Protein AF-A0A9D1IQJ4-F1 (afdb_monomer)

InterPro domains:
  IPR002798 Stage II sporulation protein M-like [PF01944] (14-154)
  IPR014196 Stage II sporulation protein M [PIRSF038973] (4-162)

Sequence (164 aa):
LLKEQVGTYFSSIKKLSSDVFGINVFLSESLNNTLQLLIIFILGISMIGVFAVVIILFFKGFMLGTTLSVIILNYQLKGVVGALLYVFPVMIINILIYVFLSFFALHASIKFLKALLKKDNLNFKTFLGKYLLAFIISIILIIVTCMLDAYLTPLLLKLFTFII

Organism: NCBI:txid2840670

Foldseek 3Di:
DLLVVVVVLLVCLLVVDPCQADDVQLVVQLVVLLVLLVVLLVLLQELNSQVVLVVSLVVLVVVLVVVLVSQCVNCPPLSNVLNCLQCPPQSVLSSVLSVQLNVLSNVSSVVNVCCVVPVDPDPNVVSVVVSVVSSVVSSVSSSVSSVCRNHVNSVSSNVSVVVD

pLDDT: mean 81.04, std 11.5, range [53.38, 95.56]

Structure (mmCIF, N/CA/C/O backbone):
data_AF-A0A9D1IQJ4-F1
#
_entry.id   AF-A0A9D1IQJ4-F1
#
loop_
_atom_site.group_PDB
_atom_site.id
_atom_site.type_symbol
_atom_site.label_atom_id
_atom_site.label_alt_id
_atom_site.label_comp_id
_atom_site.label_asym_id
_atom_site.label_entity_id
_atom_site.label_seq_id
_atom_site.pdbx_PDB_ins_code
_atom_site.Cartn_x
_atom_site.Cartn_y
_atom_site.Cartn_z
_atom_site.occupancy
_atom_site.B_iso_or_equiv
_atom_site.auth_seq_id
_atom_site.auth_comp_id
_atom_site.auth_asym_id
_atom_site.auth_atom_id
_atom_site.pdbx_PDB_model_num
ATOM 1 N N . LEU A 1 1 ? 2.731 15.482 -21.534 1.00 66.31 1 LEU A N 1
ATOM 2 C CA . LEU A 1 1 ? 2.475 15.095 -20.120 1.00 66.31 1 LEU A CA 1
ATOM 3 C C . LEU A 1 1 ? 2.303 13.586 -19.910 1.00 66.31 1 LEU A C 1
ATOM 5 O O . LEU A 1 1 ? 3.335 12.937 -19.901 1.00 66.31 1 LEU A O 1
ATOM 9 N N . LEU A 1 2 ? 1.112 12.970 -19.789 1.00 59.91 2 LEU A N 1
ATOM 10 C CA . LEU A 1 2 ? 1.033 11.531 -19.410 1.00 59.91 2 LEU A CA 1
ATOM 11 C C . LEU A 1 2 ? 1.693 10.565 -20.419 1.00 59.91 2 LEU A C 1
ATOM 13 O O . LEU A 1 2 ? 2.415 9.659 -20.017 1.00 59.91 2 LEU A O 1
ATOM 17 N N . LYS A 1 3 ? 1.515 10.779 -21.731 1.00 62.94 3 LYS A N 1
ATOM 18 C CA . LYS A 1 3 ? 2.195 9.975 -22.773 1.00 62.94 3 LYS A CA 1
ATOM 19 C C . LYS A 1 3 ? 3.722 10.093 -22.721 1.00 62.94 3 LYS A C 1
ATOM 21 O O . LYS A 1 3 ? 4.446 9.131 -22.938 1.00 62.94 3 LYS A O 1
ATOM 26 N N . GLU A 1 4 ? 4.192 11.286 -22.400 1.00 67.56 4 GLU A N 1
ATOM 27 C CA . GLU A 1 4 ? 5.606 11.645 -22.350 1.00 67.56 4 GLU A CA 1
ATOM 28 C C . GLU A 1 4 ? 6.291 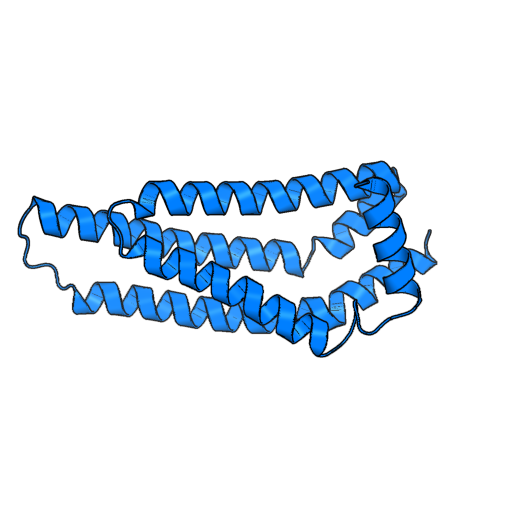11.027 -21.125 1.00 67.56 4 GLU A C 1
ATOM 30 O O . GLU A 1 4 ? 7.361 10.446 -21.253 1.00 67.56 4 GLU A O 1
ATOM 35 N N . GLN A 1 5 ? 5.617 11.030 -19.966 1.00 66.62 5 GLN A N 1
ATOM 36 C CA . GLN A 1 5 ? 6.072 10.317 -18.766 1.00 66.62 5 GLN A CA 1
ATOM 37 C C . GLN A 1 5 ? 6.213 8.812 -19.011 1.00 66.62 5 GLN A C 1
ATOM 39 O O . GLN A 1 5 ? 7.196 8.212 -18.582 1.00 66.62 5 GLN A O 1
ATOM 44 N N . VAL A 1 6 ? 5.272 8.210 -19.745 1.00 66.50 6 VAL A N 1
ATOM 45 C CA . VAL A 1 6 ? 5.367 6.796 -20.126 1.00 66.50 6 VAL A CA 1
ATOM 46 C C . VAL A 1 6 ? 6.546 6.553 -21.068 1.00 66.50 6 VAL A C 1
ATOM 48 O O . VAL A 1 6 ? 7.323 5.634 -20.824 1.00 66.50 6 VAL A O 1
ATOM 51 N N . GLY A 1 7 ? 6.754 7.393 -22.086 1.00 67.25 7 GLY A N 1
ATOM 52 C CA . GLY A 1 7 ? 7.928 7.294 -22.963 1.00 67.25 7 GLY A CA 1
ATOM 53 C C . GLY A 1 7 ? 9.256 7.355 -22.195 1.00 67.25 7 GLY A C 1
ATOM 54 O O . GLY A 1 7 ? 10.131 6.509 -22.396 1.00 67.25 7 GLY A O 1
ATOM 55 N N . THR A 1 8 ? 9.380 8.291 -21.250 1.00 67.50 8 THR A N 1
ATOM 56 C CA . THR A 1 8 ? 10.562 8.417 -20.384 1.00 67.50 8 THR A CA 1
ATOM 57 C C . THR A 1 8 ? 10.749 7.183 -19.500 1.00 67.50 8 THR A C 1
ATOM 59 O O . THR A 1 8 ? 11.858 6.654 -19.437 1.00 67.50 8 THR A O 1
ATOM 62 N N . TYR A 1 9 ? 9.679 6.655 -18.895 1.00 68.06 9 TYR A N 1
ATOM 63 C CA . TYR A 1 9 ? 9.725 5.443 -18.068 1.00 68.06 9 TYR A CA 1
ATOM 64 C C . TYR A 1 9 ? 10.258 4.225 -18.841 1.00 68.06 9 TYR A C 1
ATOM 66 O O . TYR A 1 9 ? 11.188 3.558 -18.387 1.00 68.06 9 TYR A O 1
ATOM 74 N N . PHE A 1 10 ? 9.760 3.981 -20.058 1.00 68.44 10 PHE A N 1
ATOM 75 C CA . PHE A 1 10 ? 10.257 2.887 -20.904 1.00 68.44 10 PHE A CA 1
ATOM 76 C C . PHE A 1 10 ? 11.713 3.095 -21.355 1.00 68.44 10 PHE A C 1
ATOM 78 O O . PHE A 1 10 ? 12.480 2.133 -21.442 1.00 68.44 10 PHE A O 1
ATOM 85 N N . SER A 1 11 ? 12.140 4.343 -21.580 1.00 62.75 11 SER A N 1
ATOM 86 C CA . SER A 1 11 ? 13.546 4.647 -21.879 1.00 62.75 11 SER A CA 1
ATOM 87 C C . SER A 1 11 ? 14.483 4.339 -20.697 1.00 62.75 11 SER A C 1
ATOM 89 O O . SER A 1 11 ? 15.581 3.810 -20.900 1.00 62.75 11 SER A O 1
ATOM 91 N N . SER A 1 12 ? 14.024 4.587 -19.466 1.00 63.03 12 SER A N 1
ATOM 92 C CA . SER A 1 12 ? 14.746 4.285 -18.225 1.00 63.03 12 SER A CA 1
ATOM 93 C C . SER A 1 12 ? 14.806 2.781 -17.939 1.00 63.03 12 SER A C 1
ATOM 95 O O . SER A 1 12 ? 15.861 2.276 -17.554 1.00 63.03 12 SER A O 1
ATOM 97 N N . ILE A 1 13 ? 13.736 2.034 -18.243 1.00 65.69 13 ILE A N 1
ATOM 98 C CA . ILE A 1 13 ? 13.727 0.560 -18.185 1.00 65.69 13 ILE A CA 1
ATOM 99 C C . ILE A 1 13 ? 14.785 -0.036 -19.114 1.00 65.69 13 ILE A C 1
ATOM 101 O O . ILE A 1 13 ? 15.529 -0.934 -18.719 1.00 65.69 13 ILE A O 1
ATOM 105 N N . LYS A 1 14 ? 14.899 0.477 -20.346 1.00 61.22 14 LYS A N 1
ATOM 106 C CA . LYS A 1 14 ? 15.857 -0.044 -21.333 1.00 61.22 14 LYS A CA 1
ATOM 107 C C . LYS A 1 14 ? 17.311 0.107 -20.870 1.00 61.22 14 LYS A C 1
ATOM 109 O O . LYS A 1 14 ? 18.134 -0.762 -21.156 1.00 61.22 14 LYS A O 1
ATOM 114 N N . LYS A 1 15 ? 17.613 1.183 -20.136 1.00 60.72 15 LYS A N 1
ATOM 115 C CA . LYS A 1 15 ? 18.939 1.458 -19.560 1.00 60.72 15 LYS A CA 1
ATOM 116 C C . LYS A 1 15 ? 19.174 0.799 -18.198 1.00 60.72 15 LYS A C 1
ATOM 118 O O . LYS A 1 15 ? 20.310 0.819 -17.740 1.00 60.72 15 LYS A O 1
ATOM 123 N N . LEU A 1 16 ? 18.141 0.211 -17.584 1.00 61.44 16 LEU A N 1
ATOM 124 C CA . LEU A 1 16 ? 18.180 -0.347 -16.229 1.00 61.44 16 LEU A CA 1
ATOM 125 C C . LEU A 1 16 ? 18.804 0.644 -15.226 1.00 61.44 16 LEU A C 1
ATOM 127 O O . LEU A 1 16 ? 19.717 0.299 -14.478 1.00 61.44 16 LEU A O 1
ATOM 131 N N . SER A 1 17 ? 18.364 1.905 -15.275 1.00 60.06 17 SER A N 1
ATOM 132 C CA . SER A 1 17 ? 18.857 2.938 -14.362 1.00 60.06 17 SER A CA 1
ATOM 133 C C . SER A 1 17 ? 18.428 2.654 -12.918 1.00 60.06 17 SER A C 1
ATOM 135 O O . SER A 1 17 ? 17.413 1.99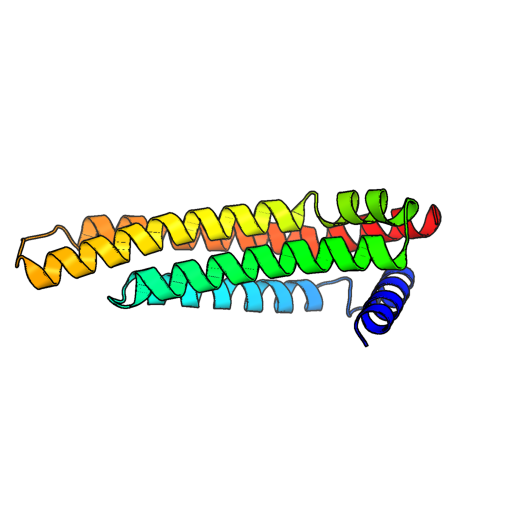7 -12.672 1.00 60.06 17 SER A O 1
ATOM 137 N N . SER A 1 18 ? 19.172 3.201 -11.952 1.00 59.34 18 SER A N 1
ATOM 138 C CA . SER A 1 18 ? 18.896 3.087 -10.509 1.00 59.34 18 SER A CA 1
ATOM 139 C C . SER A 1 18 ? 17.512 3.595 -10.080 1.00 59.34 18 SER A C 1
ATOM 141 O O . SER A 1 18 ? 17.080 3.311 -8.966 1.00 59.34 18 SER A O 1
ATOM 143 N N . ASP A 1 19 ? 16.830 4.337 -10.957 1.00 60.91 19 ASP A N 1
ATOM 144 C CA . ASP A 1 19 ? 15.489 4.890 -10.738 1.00 60.91 19 ASP A CA 1
ATOM 145 C C . ASP A 1 19 ? 14.366 3.886 -11.033 1.00 60.91 19 ASP A C 1
ATOM 147 O O . ASP A 1 19 ? 13.226 4.113 -10.638 1.00 60.91 19 ASP A O 1
ATOM 151 N N . VAL A 1 20 ? 14.661 2.795 -11.751 1.00 61.16 20 VAL A N 1
ATOM 152 C CA .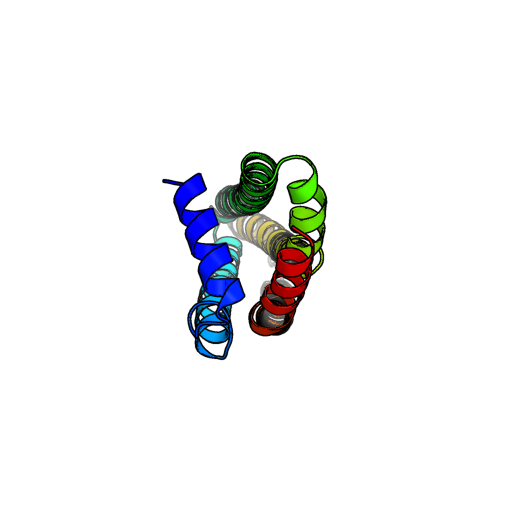 VAL A 1 20 ? 13.664 1.779 -12.150 1.00 61.16 20 VAL A CA 1
ATOM 153 C C . VAL A 1 20 ? 14.079 0.361 -11.747 1.00 61.16 20 VAL A C 1
ATOM 155 O O . VAL A 1 20 ? 13.292 -0.575 -11.847 1.00 61.16 20 VAL A O 1
ATOM 158 N N . PHE A 1 21 ? 15.309 0.187 -11.262 1.00 70.06 21 PHE A N 1
ATOM 159 C CA . PHE A 1 21 ? 15.831 -1.098 -10.821 1.00 70.06 21 PHE A CA 1
ATOM 160 C C . PHE A 1 21 ? 16.790 -0.925 -9.640 1.00 70.06 21 PHE A C 1
ATOM 162 O O . PHE A 1 21 ? 17.736 -0.139 -9.704 1.00 70.06 21 PHE A O 1
ATOM 169 N N . GLY A 1 22 ? 16.581 -1.710 -8.581 1.00 76.06 22 GLY A N 1
ATOM 170 C CA . GLY A 1 22 ? 17.503 -1.809 -7.449 1.00 76.06 22 GLY A CA 1
ATOM 171 C C . GLY A 1 22 ? 16.916 -1.386 -6.102 1.00 76.06 22 GLY A C 1
ATOM 172 O O . GLY A 1 22 ? 15.709 -1.219 -5.932 1.00 76.06 22 GLY A O 1
ATOM 173 N N . ILE A 1 23 ? 17.804 -1.233 -5.116 1.00 79.06 23 ILE A N 1
ATOM 174 C CA . ILE A 1 23 ? 17.424 -1.081 -3.703 1.00 79.06 23 ILE A CA 1
ATOM 175 C C . ILE A 1 23 ? 16.658 0.219 -3.419 1.00 79.06 23 ILE A C 1
ATOM 177 O O . ILE A 1 23 ? 15.789 0.236 -2.554 1.00 79.06 23 ILE A O 1
ATOM 181 N N . ASN A 1 24 ? 16.935 1.292 -4.167 1.00 79.56 24 ASN A N 1
ATOM 182 C CA . ASN A 1 24 ? 16.281 2.586 -3.968 1.00 79.56 24 ASN A CA 1
ATOM 183 C C . ASN A 1 24 ? 14.796 2.518 -4.331 1.00 79.56 24 ASN A C 1
ATOM 185 O O . ASN A 1 24 ? 13.961 2.976 -3.557 1.00 79.56 24 ASN A O 1
ATOM 189 N N . VAL A 1 25 ? 14.469 1.873 -5.456 1.00 80.31 25 VAL A N 1
ATOM 190 C CA . VAL A 1 25 ? 13.083 1.632 -5.885 1.00 80.31 25 VAL A CA 1
ATOM 191 C C . VAL A 1 25 ? 12.353 0.783 -4.851 1.00 80.31 25 VAL A C 1
ATOM 193 O O . VAL A 1 25 ? 11.288 1.174 -4.380 1.00 80.31 25 VAL A O 1
ATOM 196 N N . PHE A 1 26 ? 12.975 -0.314 -4.406 1.00 85.00 26 PHE A N 1
ATOM 197 C CA . PHE A 1 26 ? 12.420 -1.161 -3.351 1.00 85.00 26 PHE A CA 1
ATOM 198 C C . PHE A 1 26 ? 12.118 -0.377 -2.065 1.00 85.00 26 PHE A C 1
ATOM 200 O O . PHE A 1 26 ? 11.026 -0.501 -1.511 1.00 85.00 26 PHE A O 1
ATOM 207 N N . LEU A 1 27 ? 13.061 0.438 -1.582 1.00 83.75 27 LEU A N 1
ATOM 208 C CA . LEU A 1 27 ? 12.877 1.225 -0.361 1.00 83.75 27 LEU A CA 1
ATOM 209 C C . LEU A 1 27 ? 11.759 2.257 -0.523 1.00 83.75 27 LEU A C 1
ATOM 211 O O . LEU A 1 27 ? 10.905 2.365 0.355 1.00 83.75 27 LEU A O 1
ATOM 215 N N . SER A 1 28 ? 11.732 2.985 -1.639 1.00 86.00 28 SER A N 1
ATOM 216 C CA . SER A 1 28 ? 10.697 3.983 -1.912 1.00 86.00 28 SER A CA 1
ATOM 217 C C . SER A 1 28 ? 9.305 3.359 -2.020 1.00 86.00 28 SER A C 1
ATOM 219 O O . SER A 1 28 ? 8.361 3.855 -1.404 1.00 86.00 28 SER A O 1
ATOM 221 N N . GLU A 1 29 ? 9.165 2.252 -2.748 1.00 86.12 29 GLU A N 1
ATOM 222 C CA . GLU A 1 29 ? 7.887 1.554 -2.891 1.00 86.12 29 GLU A CA 1
ATOM 223 C C . GLU A 1 29 ? 7.432 0.898 -1.592 1.00 86.12 29 GLU A C 1
ATOM 225 O O . GLU A 1 29 ? 6.256 0.991 -1.237 1.00 86.12 29 GLU A O 1
ATOM 230 N N . SER A 1 30 ? 8.353 0.277 -0.854 1.00 88.62 30 SER A N 1
ATOM 231 C CA . SER A 1 30 ? 8.064 -0.317 0.450 1.00 88.62 30 SER A CA 1
ATOM 232 C C . SER A 1 30 ? 7.568 0.748 1.426 1.00 88.62 30 SER A C 1
ATOM 234 O O . SER A 1 30 ? 6.506 0.581 2.030 1.00 88.62 30 SER A O 1
ATOM 236 N N . LEU A 1 31 ? 8.255 1.892 1.520 1.00 90.25 31 LEU A N 1
ATOM 237 C CA . LEU A 1 31 ? 7.836 3.014 2.364 1.00 90.25 31 LEU A CA 1
ATOM 238 C C . LEU A 1 31 ? 6.463 3.553 1.954 1.00 90.25 31 LEU A C 1
ATOM 240 O O . LEU A 1 31 ? 5.594 3.732 2.804 1.00 90.25 31 LEU A O 1
ATOM 244 N N . ASN A 1 32 ? 6.228 3.775 0.662 1.00 90.56 32 ASN A N 1
ATOM 245 C CA . ASN A 1 32 ? 4.967 4.349 0.204 1.00 90.56 32 ASN A CA 1
ATOM 246 C C . ASN A 1 32 ? 3.781 3.391 0.429 1.00 90.56 32 ASN A C 1
ATOM 248 O O . ASN A 1 32 ? 2.736 3.789 0.950 1.00 90.56 32 ASN A O 1
ATOM 252 N N . ASN A 1 33 ? 3.945 2.105 0.098 1.00 92.06 33 ASN A N 1
ATOM 253 C CA . ASN A 1 33 ? 2.887 1.113 0.289 1.00 92.06 33 ASN A CA 1
ATOM 254 C C . ASN A 1 33 ? 2.609 0.859 1.779 1.00 92.06 33 ASN A C 1
ATOM 256 O O . ASN A 1 33 ? 1.441 0.768 2.166 1.00 92.06 33 ASN A O 1
ATOM 260 N N . THR A 1 34 ? 3.643 0.799 2.626 1.00 93.06 34 THR A N 1
ATOM 261 C CA . THR A 1 34 ? 3.476 0.635 4.082 1.00 93.06 34 THR A CA 1
ATOM 262 C C . THR A 1 34 ? 2.830 1.853 4.734 1.00 93.06 34 THR A C 1
ATOM 264 O 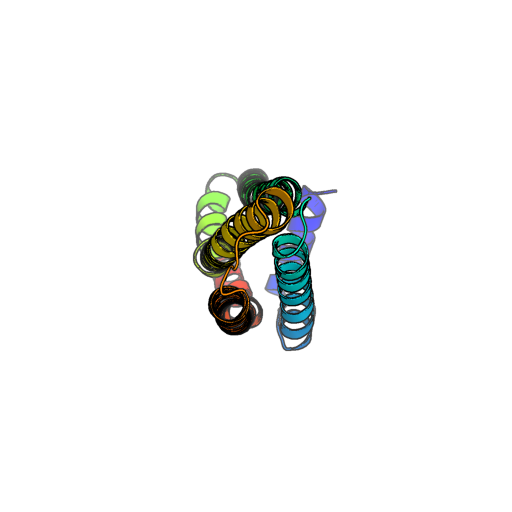O . THR A 1 34 ? 1.918 1.675 5.541 1.00 93.06 34 THR A O 1
ATOM 267 N N . LEU A 1 35 ? 3.201 3.079 4.345 1.00 94.38 35 LEU A N 1
ATOM 268 C CA . LEU A 1 35 ? 2.517 4.300 4.788 1.00 94.38 35 LEU A CA 1
ATOM 269 C C . LEU A 1 35 ? 1.035 4.273 4.415 1.00 94.38 35 LEU A C 1
ATOM 271 O O . LEU A 1 35 ? 0.176 4.606 5.231 1.00 94.38 35 LEU A O 1
ATOM 275 N N . GLN A 1 36 ? 0.708 3.818 3.209 1.00 92.44 36 GLN A N 1
ATOM 276 C CA . GLN A 1 36 ? -0.681 3.722 2.783 1.00 92.44 36 GLN A CA 1
ATOM 277 C C . GLN A 1 36 ? -1.468 2.653 3.555 1.00 92.44 36 GLN A C 1
ATOM 279 O O . GLN A 1 36 ? -2.617 2.901 3.929 1.00 92.44 36 GLN A O 1
ATOM 284 N N . LEU A 1 37 ? -0.865 1.494 3.850 1.00 94.06 37 LEU A N 1
ATOM 285 C CA . LEU A 1 37 ? -1.474 0.515 4.756 1.00 94.06 37 LEU A CA 1
ATOM 286 C C . LEU A 1 37 ? -1.675 1.106 6.153 1.00 94.06 37 LEU A C 1
ATOM 288 O O . LEU A 1 37 ? -2.715 0.869 6.760 1.00 94.06 37 LEU A O 1
ATOM 292 N N . LEU A 1 38 ? -0.706 1.868 6.668 1.00 94.56 38 LEU A N 1
ATOM 293 C CA . LEU A 1 38 ? -0.782 2.503 7.984 1.00 94.56 38 LEU A CA 1
ATOM 294 C C . LEU A 1 38 ? -1.939 3.510 8.048 1.00 94.56 38 LEU A C 1
ATOM 296 O O . LEU A 1 38 ? -2.682 3.533 9.026 1.00 94.56 38 LEU A O 1
ATOM 300 N N . ILE A 1 39 ? -2.149 4.288 6.984 1.00 94.06 39 ILE A N 1
ATOM 301 C CA . ILE A 1 39 ? -3.297 5.195 6.869 1.00 94.06 39 ILE A CA 1
ATOM 302 C C . ILE A 1 39 ? -4.609 4.404 6.935 1.00 94.06 39 ILE A C 1
ATOM 304 O O . ILE A 1 39 ? -5.477 4.737 7.738 1.00 94.06 39 ILE A O 1
ATOM 308 N N . ILE A 1 40 ? -4.750 3.327 6.153 1.00 93.69 40 ILE A N 1
ATOM 309 C CA . ILE A 1 40 ? -5.941 2.458 6.202 1.00 93.69 40 ILE A CA 1
ATOM 310 C C . ILE A 1 40 ? -6.113 1.860 7.603 1.00 93.69 40 ILE A C 1
ATOM 312 O O . ILE A 1 40 ? -7.228 1.821 8.125 1.00 93.69 40 ILE A O 1
ATOM 316 N N . PHE A 1 41 ? -5.010 1.448 8.232 1.00 94.12 41 PHE A N 1
ATOM 317 C CA . PHE A 1 41 ? -5.009 0.871 9.566 1.00 94.12 41 PHE A CA 1
ATOM 318 C C . PHE A 1 41 ? -5.603 1.835 10.599 1.00 94.12 41 PHE A C 1
ATOM 320 O O . PHE A 1 41 ? -6.569 1.494 11.287 1.00 94.12 41 PHE A O 1
ATOM 327 N N . ILE A 1 42 ? -5.068 3.058 10.648 1.00 92.00 42 ILE A N 1
ATOM 328 C CA . ILE A 1 42 ? -5.517 4.130 11.543 1.00 92.00 42 ILE A CA 1
ATOM 329 C C . ILE A 1 42 ? -6.974 4.499 11.248 1.00 92.00 42 ILE A C 1
ATOM 331 O O . ILE A 1 42 ? -7.777 4.641 12.171 1.00 92.00 42 ILE A O 1
ATOM 335 N N . LEU A 1 43 ? -7.347 4.598 9.970 1.00 91.81 43 LEU A N 1
ATOM 336 C CA . LEU A 1 43 ? -8.718 4.901 9.573 1.00 91.81 43 LEU A CA 1
ATOM 337 C C . LEU A 1 43 ? -9.703 3.827 10.038 1.00 91.81 43 LEU A C 1
ATOM 339 O O . LEU A 1 43 ? -10.779 4.182 10.501 1.00 91.81 43 LEU A O 1
ATOM 343 N N . GLY A 1 44 ? -9.344 2.542 10.015 1.00 87.19 44 GLY A N 1
ATOM 344 C CA . GLY A 1 44 ? -10.216 1.475 10.522 1.00 87.19 44 GLY A CA 1
ATOM 345 C C . GLY A 1 44 ? -10.523 1.556 12.024 1.00 87.19 44 GLY A C 1
ATOM 346 O O . GLY A 1 44 ? -11.518 0.991 12.471 1.00 87.19 44 GLY A O 1
ATOM 347 N N . ILE A 1 45 ? -9.719 2.282 12.807 1.00 86.94 45 ILE A N 1
ATOM 348 C CA . ILE A 1 45 ? -9.976 2.554 14.235 1.00 86.94 45 ILE A CA 1
ATOM 349 C C . ILE A 1 45 ? -10.922 3.763 14.404 1.00 86.94 45 ILE A C 1
ATOM 351 O O . ILE A 1 45 ? -11.548 3.935 15.448 1.00 86.94 45 ILE A O 1
ATOM 355 N N . SER A 1 46 ? -11.068 4.594 13.370 1.00 86.62 46 SER A N 1
ATOM 356 C CA . SER A 1 46 ? -11.885 5.809 13.385 1.00 86.62 46 SER A CA 1
ATOM 357 C C . SER A 1 46 ? -13.346 5.551 13.000 1.00 86.62 46 SER A C 1
ATOM 359 O O . SER A 1 46 ? -13.658 4.684 12.184 1.00 86.62 46 SER A O 1
ATOM 361 N N . MET A 1 47 ? -14.252 6.382 13.525 1.00 77.19 47 MET A N 1
ATOM 362 C CA . MET A 1 47 ? -15.674 6.414 13.155 1.00 77.19 47 MET A CA 1
ATOM 363 C C . MET A 1 47 ? -15.889 6.829 11.688 1.00 77.19 47 MET A C 1
ATOM 365 O O . MET A 1 47 ? -16.781 6.316 11.019 1.00 77.19 47 MET A O 1
ATOM 369 N N . ILE A 1 48 ? -15.040 7.725 11.172 1.00 84.50 48 ILE A N 1
ATOM 370 C CA . ILE A 1 48 ? -15.065 8.200 9.773 1.00 84.50 48 ILE A CA 1
ATOM 371 C C . ILE A 1 48 ? -14.404 7.169 8.831 1.00 84.50 48 ILE A C 1
ATOM 373 O O . ILE A 1 48 ? -14.486 7.270 7.605 1.00 84.50 48 ILE A O 1
ATOM 377 N N . GLY A 1 49 ? -13.784 6.134 9.409 1.00 86.38 49 GLY A N 1
ATOM 378 C CA . GLY A 1 49 ? -13.021 5.103 8.719 1.00 86.38 49 GLY A CA 1
ATOM 379 C C . GLY A 1 49 ? -13.751 4.444 7.563 1.00 86.38 49 GLY A C 1
ATOM 380 O O . GLY A 1 49 ? -13.155 4.261 6.507 1.00 86.38 49 GLY A O 1
ATOM 381 N N . VAL A 1 50 ? -15.044 4.142 7.730 1.00 88.25 50 VAL A N 1
ATOM 382 C CA . VAL A 1 50 ? -15.841 3.467 6.694 1.00 88.25 50 VAL A CA 1
ATOM 383 C C . VAL A 1 50 ? -15.788 4.213 5.360 1.00 88.25 50 VAL A C 1
ATOM 385 O O . VAL A 1 50 ? -15.392 3.638 4.349 1.00 88.25 50 VAL A O 1
ATOM 388 N N . PHE A 1 51 ? -16.139 5.500 5.351 1.00 90.81 51 PHE A N 1
ATOM 389 C CA . PHE A 1 51 ? -16.158 6.294 4.121 1.00 90.81 51 PHE A CA 1
ATOM 390 C C . PHE A 1 51 ? -14.749 6.506 3.560 1.00 90.81 51 PHE A C 1
ATOM 392 O O . PHE A 1 51 ? -14.528 6.349 2.360 1.00 90.81 51 PHE A O 1
ATOM 399 N N . ALA A 1 52 ? -13.781 6.811 4.428 1.00 93.06 52 ALA A N 1
ATOM 400 C CA . ALA A 1 52 ? -12.414 7.099 4.009 1.00 93.06 52 ALA A CA 1
ATOM 401 C C . ALA A 1 52 ? -11.721 5.879 3.370 1.00 93.06 52 ALA A C 1
ATOM 403 O O . ALA A 1 52 ? -11.086 6.009 2.325 1.00 93.06 52 ALA A O 1
ATOM 404 N N . VAL A 1 53 ? -11.880 4.682 3.947 1.00 93.44 53 VAL A N 1
ATOM 405 C CA . VAL A 1 53 ? -11.281 3.441 3.422 1.00 93.44 53 VAL A CA 1
ATOM 406 C C . VAL A 1 53 ? -11.859 3.077 2.051 1.00 93.44 53 VAL A C 1
ATOM 408 O O . VAL A 1 53 ? -11.109 2.686 1.157 1.00 93.44 53 VAL A O 1
ATOM 411 N N . VAL A 1 54 ? -13.168 3.263 1.845 1.00 92.94 54 VAL A N 1
ATOM 412 C CA . VAL A 1 54 ? -13.811 3.022 0.539 1.00 92.94 54 VAL A CA 1
ATOM 413 C C . VAL A 1 54 ? -13.260 3.964 -0.533 1.00 92.94 54 VAL A C 1
ATOM 415 O O . VAL A 1 54 ? -12.947 3.515 -1.635 1.00 92.94 54 VAL A O 1
ATOM 418 N N . ILE A 1 55 ? -13.078 5.248 -0.211 1.00 94.56 55 ILE A N 1
ATOM 419 C CA . ILE A 1 55 ? -12.489 6.224 -1.140 1.00 94.56 55 ILE A CA 1
ATOM 420 C C . ILE A 1 55 ? -11.050 5.830 -1.502 1.00 94.56 55 ILE A C 1
ATOM 422 O O . ILE A 1 55 ? -10.679 5.866 -2.675 1.00 94.56 55 ILE A O 1
ATOM 426 N N . ILE A 1 56 ? -10.243 5.396 -0.529 1.00 92.69 56 ILE A N 1
ATOM 427 C CA . ILE A 1 56 ? -8.866 4.941 -0.782 1.00 92.69 56 ILE A CA 1
ATOM 428 C C . ILE A 1 56 ? -8.846 3.728 -1.723 1.00 92.69 56 ILE A C 1
ATOM 430 O O . ILE A 1 56 ? -8.051 3.699 -2.666 1.00 92.69 56 ILE A O 1
ATOM 434 N N . LEU A 1 57 ? -9.728 2.748 -1.504 1.00 93.31 57 LEU A N 1
ATOM 435 C CA . LEU A 1 57 ? -9.858 1.588 -2.391 1.00 93.31 57 LEU A CA 1
ATOM 436 C C . LEU A 1 57 ? -10.269 1.988 -3.808 1.00 93.31 57 LEU A C 1
ATOM 438 O O . LEU A 1 57 ? -9.698 1.483 -4.776 1.00 93.31 57 LEU A O 1
ATOM 442 N N . PHE A 1 58 ? -11.220 2.915 -3.934 1.00 93.69 58 PHE A N 1
ATOM 443 C CA . PHE A 1 58 ? -11.638 3.442 -5.229 1.00 93.69 58 PHE A CA 1
ATOM 444 C C . PHE A 1 58 ? -10.459 4.068 -5.981 1.00 93.69 58 PHE A C 1
ATOM 446 O O . PHE A 1 58 ? -10.217 3.723 -7.137 1.00 93.69 58 PHE A O 1
ATOM 453 N N . PHE A 1 59 ? -9.667 4.913 -5.313 1.00 92.62 59 PHE A N 1
ATOM 454 C CA . PHE A 1 59 ? -8.476 5.504 -5.924 1.00 92.62 59 PHE A CA 1
ATOM 455 C C . PHE A 1 59 ? -7.423 4.458 -6.300 1.00 92.62 59 PHE A C 1
ATOM 457 O O . PHE A 1 59 ? -6.818 4.576 -7.363 1.00 92.62 59 PHE A O 1
ATOM 464 N N . LYS A 1 60 ? -7.223 3.404 -5.498 1.00 89.50 60 LYS A N 1
ATOM 465 C CA . LYS A 1 60 ? -6.319 2.300 -5.867 1.00 89.50 60 LYS A CA 1
ATOM 466 C C . LYS A 1 60 ? -6.772 1.582 -7.138 1.00 89.50 60 LYS A C 1
ATOM 468 O O . LYS A 1 60 ? -5.946 1.338 -8.014 1.00 89.50 60 LYS A O 1
ATOM 473 N N . GLY A 1 61 ? -8.068 1.302 -7.270 1.00 89.69 61 GLY A N 1
ATOM 474 C CA . GLY A 1 61 ? -8.635 0.725 -8.493 1.00 89.69 61 GLY A CA 1
ATOM 475 C C . GLY A 1 61 ? -8.507 1.660 -9.697 1.00 89.69 61 GLY A C 1
ATOM 476 O O . GLY A 1 61 ? -8.084 1.239 -10.773 1.00 89.69 61 GLY A O 1
ATOM 477 N N . PHE A 1 62 ? -8.793 2.948 -9.501 1.00 91.12 62 PHE A N 1
ATOM 478 C CA . PHE A 1 62 ? -8.655 3.975 -10.532 1.00 91.12 62 PHE A CA 1
ATOM 479 C C . PHE A 1 62 ? -7.211 4.105 -11.040 1.00 91.12 62 PHE A C 1
ATOM 481 O O . PHE A 1 62 ? -6.983 4.149 -12.249 1.00 91.12 62 PHE A O 1
ATOM 488 N N . MET A 1 63 ? -6.217 4.094 -10.147 1.00 88.69 63 MET A N 1
ATOM 489 C CA . MET A 1 63 ? -4.796 4.113 -10.524 1.00 88.69 63 MET A CA 1
ATOM 490 C C . MET A 1 63 ? -4.415 2.910 -11.397 1.00 88.69 63 MET A C 1
ATOM 492 O O . MET A 1 63 ? -3.680 3.052 -12.374 1.00 88.69 63 MET A O 1
ATOM 496 N N . LEU A 1 64 ? -4.956 1.729 -11.099 1.00 88.12 64 LEU A N 1
ATOM 497 C CA . LEU A 1 64 ? -4.705 0.530 -11.897 1.00 88.12 64 LEU A CA 1
ATOM 498 C C . LEU A 1 64 ? -5.326 0.655 -13.301 1.00 88.12 64 LEU A C 1
ATOM 500 O O . LEU A 1 64 ? -4.656 0.441 -14.312 1.00 88.12 64 LEU A O 1
ATOM 504 N N . GLY A 1 65 ? -6.590 1.084 -13.373 1.00 87.38 65 GLY A N 1
ATOM 505 C CA . GLY A 1 65 ? -7.306 1.278 -14.637 1.00 87.38 65 GLY A CA 1
ATOM 506 C C . GLY A 1 65 ? -6.704 2.372 -15.525 1.00 87.38 65 GLY A C 1
ATOM 507 O O . GLY A 1 65 ? -6.615 2.212 -16.745 1.00 87.38 65 GLY A O 1
ATOM 508 N N . THR A 1 66 ? -6.240 3.470 -14.927 1.00 84.75 66 THR A N 1
ATOM 509 C CA . THR A 1 66 ? -5.562 4.552 -15.657 1.00 84.75 66 THR A CA 1
ATOM 510 C C . THR A 1 66 ? -4.222 4.088 -16.215 1.00 84.75 66 THR A C 1
ATOM 512 O O . THR A 1 66 ? -3.955 4.316 -17.393 1.00 84.75 66 THR A O 1
ATOM 515 N N . THR A 1 67 ? -3.427 3.355 -15.432 1.00 84.31 67 THR A N 1
ATOM 516 C CA . THR A 1 67 ? -2.165 2.762 -15.902 1.00 84.31 67 THR A CA 1
ATOM 517 C C . THR A 1 67 ? -2.380 1.843 -17.106 1.00 84.31 67 THR A C 1
ATOM 519 O O . THR A 1 67 ? -1.738 2.020 -18.143 1.00 84.31 67 THR A O 1
ATOM 522 N N . LEU A 1 68 ? -3.349 0.925 -17.015 1.00 85.06 68 LEU A N 1
ATOM 523 C CA . LEU A 1 68 ? -3.742 0.044 -18.121 1.00 85.06 68 LEU A CA 1
ATOM 524 C C . LEU A 1 68 ? -4.121 0.834 -19.378 1.00 85.06 68 LEU A C 1
ATOM 526 O O . LEU A 1 68 ? -3.618 0.567 -20.471 1.00 85.06 68 LEU A O 1
ATOM 530 N N . SER A 1 69 ? -4.979 1.839 -19.208 1.00 84.81 69 SER A N 1
ATOM 531 C CA . SER A 1 69 ? -5.478 2.658 -20.311 1.00 84.81 69 SER A CA 1
ATOM 532 C C . SER A 1 69 ? -4.344 3.398 -21.013 1.00 84.81 69 SER A C 1
ATOM 534 O O . SER A 1 69 ? -4.273 3.388 -22.239 1.00 84.81 69 SER A O 1
ATOM 536 N N . VAL A 1 70 ? -3.421 4.003 -20.257 1.00 82.25 70 VAL A N 1
ATOM 537 C CA . VAL A 1 70 ? -2.301 4.768 -20.819 1.00 82.25 70 VAL A CA 1
ATOM 538 C C . VAL A 1 70 ? -1.322 3.863 -21.575 1.00 82.25 70 VAL A C 1
ATOM 540 O O . VAL A 1 70 ? -0.830 4.268 -22.630 1.00 82.25 70 VAL A O 1
ATOM 543 N N . ILE A 1 71 ? -1.052 2.642 -21.102 1.00 77.94 71 ILE A N 1
ATOM 544 C CA . ILE A 1 71 ? -0.167 1.698 -21.810 1.00 77.94 71 ILE A CA 1
ATOM 545 C C . ILE A 1 71 ? -0.766 1.314 -23.170 1.00 77.94 71 ILE A C 1
ATOM 547 O O . ILE A 1 71 ? -0.083 1.402 -24.194 1.00 77.94 71 ILE A O 1
ATOM 551 N N . ILE A 1 72 ? -2.055 0.964 -23.201 1.00 83.12 72 ILE A N 1
ATOM 552 C CA . ILE A 1 72 ? -2.760 0.589 -24.436 1.00 83.12 72 ILE A CA 1
ATOM 553 C C . ILE A 1 72 ? -2.806 1.771 -25.418 1.00 83.12 72 ILE A C 1
ATOM 555 O O . ILE A 1 72 ? -2.579 1.597 -26.614 1.00 83.12 72 ILE A O 1
ATOM 559 N N . LEU A 1 73 ? -3.026 2.995 -24.927 1.00 83.69 73 LEU A N 1
ATOM 560 C CA . LEU A 1 73 ? -3.100 4.199 -25.766 1.00 83.69 73 LEU A CA 1
ATOM 561 C C . LEU A 1 73 ? -1.758 4.595 -26.402 1.00 83.69 73 LEU A C 1
ATOM 563 O O . LEU A 1 73 ? -1.753 5.229 -27.457 1.00 83.69 73 LEU A O 1
ATOM 567 N N . ASN A 1 74 ? -0.631 4.267 -25.763 1.00 79.31 74 ASN A N 1
ATOM 568 C CA . ASN A 1 74 ? 0.702 4.588 -26.281 1.00 79.31 74 ASN A CA 1
ATOM 569 C C . ASN A 1 74 ? 1.246 3.517 -27.232 1.00 79.31 74 ASN A C 1
ATOM 571 O O . ASN A 1 74 ? 1.866 3.861 -28.232 1.00 79.31 74 ASN A O 1
ATOM 575 N N . TYR A 1 75 ? 0.996 2.237 -26.947 1.00 74.62 75 TYR A N 1
ATOM 576 C CA . TYR A 1 75 ? 1.592 1.116 -27.687 1.00 74.62 75 TYR A CA 1
ATOM 577 C C . TYR A 1 75 ? 0.583 0.318 -28.532 1.00 74.62 75 TYR A C 1
ATOM 579 O O . TYR A 1 75 ? 0.928 -0.728 -29.088 1.00 74.62 75 TYR A O 1
ATOM 587 N N . GLN A 1 76 ? -0.658 0.804 -28.653 1.00 79.81 76 GLN A N 1
ATOM 588 C CA . GLN A 1 76 ? -1.735 0.207 -29.452 1.00 79.81 76 GLN A CA 1
ATOM 589 C C . GLN A 1 76 ? -1.928 -1.294 -29.132 1.00 79.81 76 GLN A C 1
ATOM 591 O O . GLN A 1 76 ? -1.880 -1.694 -27.969 1.00 79.81 76 GLN A O 1
ATOM 596 N N . LEU A 1 77 ? -2.128 -2.145 -30.149 1.00 72.31 77 LEU A N 1
ATOM 597 C CA . LEU A 1 77 ? -2.305 -3.596 -29.993 1.00 72.31 77 LEU A CA 1
ATOM 598 C C . LEU A 1 77 ? -1.097 -4.284 -29.338 1.00 72.31 77 LEU A C 1
ATOM 600 O O . LEU A 1 77 ? -1.286 -5.213 -28.556 1.00 72.31 77 LEU A O 1
ATOM 604 N N . LYS A 1 78 ? 0.135 -3.807 -29.584 1.00 71.56 78 LYS A N 1
ATOM 605 C CA . LYS A 1 78 ? 1.333 -4.335 -28.905 1.00 71.56 78 LYS A CA 1
ATOM 606 C C . LYS A 1 78 ? 1.292 -4.022 -27.403 1.00 71.56 78 LYS A C 1
ATOM 608 O O . LYS A 1 78 ? 1.680 -4.852 -26.587 1.00 71.56 78 LYS A O 1
ATOM 613 N N . GLY A 1 79 ? 0.742 -2.865 -27.032 1.00 69.88 79 GLY A N 1
ATOM 614 C CA . GLY A 1 79 ? 0.571 -2.410 -25.651 1.00 69.88 79 GLY A CA 1
ATOM 615 C C . GLY A 1 79 ? -0.304 -3.301 -24.782 1.00 69.88 79 GLY A C 1
ATOM 616 O O . GLY A 1 79 ? -0.101 -3.332 -23.575 1.00 69.88 79 GLY A O 1
ATOM 617 N N . VAL A 1 80 ? -1.224 -4.071 -25.367 1.00 75.19 80 VAL A N 1
ATOM 618 C CA . VAL A 1 80 ? -2.068 -5.014 -24.614 1.00 75.19 80 VAL A CA 1
ATOM 619 C C . VAL A 1 80 ? -1.218 -6.104 -23.952 1.00 75.19 80 VAL A C 1
ATOM 621 O O . VAL A 1 80 ? -1.427 -6.427 -22.786 1.00 75.19 80 VAL A O 1
ATOM 624 N N . VAL A 1 81 ? -0.210 -6.622 -24.660 1.00 72.44 81 VAL A N 1
ATOM 625 C CA . VAL A 1 81 ? 0.704 -7.650 -24.133 1.00 72.44 81 VAL A CA 1
ATOM 626 C C . VAL A 1 81 ? 1.610 -7.065 -23.047 1.00 72.44 81 VAL A C 1
ATOM 628 O O . VAL A 1 81 ? 1.784 -7.675 -21.994 1.00 72.44 81 VAL A O 1
ATOM 631 N N . GLY A 1 82 ? 2.127 -5.851 -23.261 1.00 69.50 82 GLY A N 1
ATOM 632 C CA . GLY A 1 82 ? 2.933 -5.139 -22.264 1.00 69.50 82 GLY A CA 1
ATOM 633 C C . GLY A 1 82 ? 2.143 -4.779 -21.005 1.00 69.50 82 GLY A C 1
ATOM 634 O O . GLY A 1 82 ? 2.649 -4.929 -19.897 1.00 69.50 82 GLY A O 1
ATOM 635 N N . ALA A 1 83 ? 0.882 -4.371 -21.163 1.00 74.81 83 ALA A N 1
ATOM 636 C CA . ALA A 1 83 ? -0.032 -4.114 -20.057 1.00 74.81 83 ALA A CA 1
ATOM 637 C C . ALA A 1 83 ? -0.298 -5.389 -19.250 1.00 74.81 83 ALA A C 1
ATOM 639 O O . ALA A 1 83 ? -0.282 -5.339 -18.025 1.00 74.81 83 ALA A O 1
ATOM 640 N N . LEU A 1 84 ? -0.478 -6.535 -19.914 1.00 74.62 84 LEU A N 1
ATOM 641 C CA . LEU A 1 84 ? -0.663 -7.819 -19.240 1.00 74.62 84 LEU A CA 1
ATOM 642 C C . LEU A 1 84 ? 0.579 -8.213 -18.425 1.00 74.62 84 LEU A C 1
ATOM 644 O O . LEU A 1 84 ? 0.453 -8.537 -17.252 1.00 74.62 84 LEU A O 1
ATOM 648 N N . LEU A 1 85 ? 1.775 -8.124 -19.014 1.00 71.38 85 LEU A N 1
ATOM 649 C CA . LEU A 1 85 ? 3.047 -8.431 -18.341 1.00 71.38 85 LEU A CA 1
ATOM 650 C C . LEU A 1 85 ? 3.333 -7.506 -17.152 1.00 71.38 85 LEU A C 1
ATOM 652 O O . LEU A 1 85 ? 3.883 -7.948 -16.148 1.00 71.38 85 LEU A O 1
ATOM 656 N N . TYR A 1 86 ? 2.962 -6.232 -17.266 1.00 71.31 86 TYR A N 1
ATOM 657 C CA . TYR A 1 86 ? 3.146 -5.251 -16.202 1.00 71.31 86 TYR A CA 1
ATOM 658 C C . TYR A 1 86 ? 2.141 -5.424 -15.059 1.00 71.31 86 TYR A C 1
ATOM 660 O O . TYR A 1 86 ? 2.493 -5.360 -13.884 1.00 71.31 86 TYR A O 1
ATOM 668 N N . VAL A 1 87 ? 0.872 -5.658 -15.396 1.00 72.75 87 VAL A N 1
ATOM 669 C CA . VAL A 1 87 ? -0.210 -5.754 -14.409 1.00 72.75 87 VAL A CA 1
ATOM 670 C C . VAL A 1 87 ? -0.248 -7.116 -13.717 1.00 72.75 87 VAL A C 1
ATOM 672 O O . VAL A 1 87 ? -0.642 -7.209 -12.552 1.00 72.75 87 VAL A O 1
ATOM 675 N N . PHE A 1 8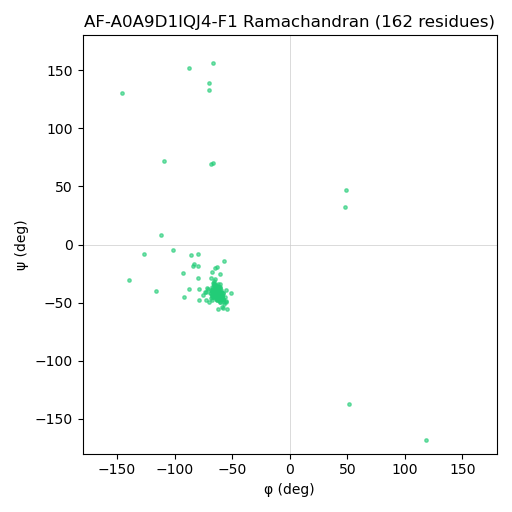8 ? 0.193 -8.164 -14.407 1.00 62.62 88 PHE A N 1
ATOM 676 C CA . PHE A 1 88 ? 0.137 -9.552 -13.966 1.00 62.62 88 PHE A CA 1
ATOM 677 C C . PHE A 1 88 ? 1.559 -10.039 -13.640 1.00 62.62 88 PHE A C 1
ATOM 679 O O . PHE A 1 88 ? 2.155 -10.782 -14.419 1.00 62.62 88 PHE A O 1
ATOM 686 N N . PRO A 1 89 ? 2.160 -9.574 -12.528 1.00 69.94 89 PRO A N 1
ATOM 687 C CA . PRO A 1 89 ? 1.824 -10.199 -11.241 1.00 69.94 89 PRO A CA 1
ATOM 688 C C . PRO A 1 89 ? 1.666 -9.234 -10.054 1.00 69.94 89 PRO A C 1
ATOM 690 O O . PRO A 1 89 ? 0.889 -9.496 -9.138 1.00 69.94 89 PRO A O 1
ATOM 693 N N . VAL A 1 90 ? 2.389 -8.117 -10.046 1.00 82.00 90 VAL A N 1
ATOM 694 C CA . VAL A 1 90 ? 2.578 -7.303 -8.842 1.00 82.00 90 VAL A CA 1
ATOM 695 C C . VAL A 1 90 ? 1.358 -6.436 -8.549 1.00 82.00 90 VAL A C 1
ATOM 697 O O . VAL A 1 90 ? 0.866 -6.429 -7.421 1.00 82.00 90 VAL A O 1
ATOM 700 N N . MET A 1 91 ? 0.824 -5.729 -9.551 1.00 85.69 91 MET A N 1
ATOM 701 C CA . MET A 1 91 ? -0.274 -4.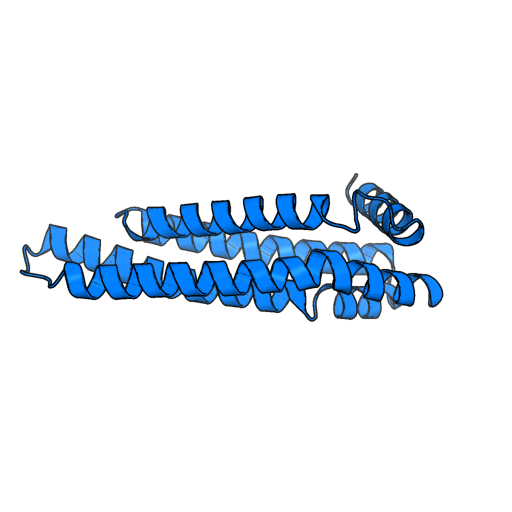781 -9.329 1.00 85.69 91 MET A CA 1
ATOM 702 C C . MET A 1 91 ? -1.557 -5.463 -8.844 1.00 85.69 91 MET A C 1
ATOM 704 O O . MET A 1 91 ? -2.245 -4.934 -7.968 1.00 85.69 91 MET A O 1
ATOM 708 N N . ILE A 1 92 ? -1.861 -6.654 -9.369 1.00 87.19 92 ILE A N 1
ATOM 709 C CA . ILE A 1 92 ? -3.017 -7.446 -8.929 1.00 87.19 92 ILE A CA 1
ATOM 710 C C . ILE A 1 92 ? -2.817 -7.957 -7.501 1.00 87.19 92 ILE A C 1
ATOM 712 O O . ILE A 1 92 ? -3.717 -7.826 -6.675 1.00 87.19 92 ILE A O 1
ATOM 716 N N . ILE A 1 93 ? -1.644 -8.501 -7.170 1.00 90.25 93 ILE A N 1
ATOM 717 C CA . ILE A 1 93 ? -1.372 -8.957 -5.799 1.00 90.25 93 ILE A CA 1
ATOM 718 C C . ILE A 1 93 ? -1.483 -7.779 -4.822 1.00 90.25 93 ILE A C 1
ATOM 720 O O . ILE A 1 93 ? -2.125 -7.901 -3.779 1.00 90.25 93 ILE A O 1
ATOM 724 N N . ASN A 1 94 ? -0.949 -6.614 -5.192 1.00 90.88 94 ASN A N 1
ATOM 725 C CA . ASN A 1 94 ? -1.002 -5.423 -4.357 1.00 90.88 94 ASN A CA 1
ATOM 726 C C . ASN A 1 94 ? -2.454 -4.985 -4.082 1.00 90.88 94 ASN A C 1
ATOM 728 O O . ASN A 1 94 ? -2.827 -4.757 -2.930 1.00 90.88 94 ASN A O 1
ATOM 732 N N . ILE A 1 95 ? -3.322 -4.946 -5.106 1.00 91.62 95 ILE A N 1
ATOM 733 C CA . ILE A 1 95 ? -4.726 -4.561 -4.891 1.00 91.62 95 ILE A CA 1
ATOM 734 C C . ILE A 1 95 ? -5.481 -5.570 -4.018 1.00 91.62 95 ILE A C 1
ATOM 736 O O . ILE A 1 95 ? -6.286 -5.160 -3.183 1.00 91.62 95 ILE A O 1
ATOM 740 N N . LEU A 1 96 ? -5.184 -6.868 -4.139 1.00 93.25 96 LEU A N 1
ATOM 741 C CA . LEU A 1 96 ? -5.772 -7.899 -3.281 1.00 93.25 96 LEU A CA 1
ATOM 742 C C . LEU A 1 96 ? -5.385 -7.704 -1.809 1.00 93.25 96 LEU A C 1
ATOM 744 O O . LEU A 1 96 ? -6.246 -7.822 -0.936 1.00 93.25 96 LEU A O 1
ATOM 748 N N . ILE A 1 97 ? -4.131 -7.337 -1.527 1.00 94.25 97 ILE A N 1
ATOM 749 C CA . ILE A 1 97 ? -3.671 -7.024 -0.165 1.00 94.25 97 ILE A CA 1
ATOM 750 C C . ILE A 1 97 ? -4.424 -5.806 0.391 1.00 94.25 97 ILE A C 1
ATOM 752 O O . ILE A 1 97 ? -4.901 -5.837 1.528 1.00 94.25 97 ILE A O 1
ATOM 756 N N . TYR A 1 98 ? -4.604 -4.750 -0.412 1.00 93.75 98 TYR A N 1
ATOM 757 C CA . TYR A 1 98 ? -5.373 -3.574 0.005 1.00 93.75 98 TYR A CA 1
ATOM 758 C C . TYR A 1 98 ? -6.842 -3.897 0.284 1.00 93.75 98 TYR A C 1
ATOM 760 O O . TYR A 1 98 ? -7.386 -3.422 1.283 1.00 93.75 98 TYR A O 1
ATOM 768 N N . VAL A 1 99 ? -7.484 -4.709 -0.558 1.00 94.62 99 VAL A N 1
ATOM 769 C CA . VAL A 1 99 ? -8.870 -5.159 -0.348 1.00 94.62 99 VAL A CA 1
ATOM 770 C C . VAL A 1 99 ? -8.977 -5.986 0.933 1.00 94.62 99 VAL A C 1
ATOM 772 O O . VAL A 1 99 ? -9.882 -5.749 1.734 1.00 94.62 99 VAL A O 1
ATOM 775 N N . PHE A 1 100 ? -8.026 -6.893 1.171 1.00 95.25 100 PHE A N 1
ATOM 776 C CA . PHE A 1 100 ? -7.962 -7.701 2.386 1.00 95.25 100 PHE A CA 1
ATOM 777 C C . PHE A 1 100 ? -7.875 -6.831 3.644 1.00 95.25 100 PHE A C 1
ATOM 779 O O . PHE A 1 100 ? -8.736 -6.942 4.517 1.00 95.25 100 PHE A O 1
ATOM 786 N N . LEU A 1 101 ? -6.901 -5.916 3.734 1.00 94.88 101 LEU A N 1
ATOM 787 C CA . LEU A 1 101 ? -6.775 -5.040 4.905 1.00 94.88 101 LEU A CA 1
ATOM 788 C C . LEU A 1 101 ? -8.012 -4.151 5.082 1.00 94.88 101 LEU A C 1
ATOM 790 O O . LEU A 1 101 ? -8.506 -3.984 6.198 1.00 94.88 101 LEU A O 1
ATOM 794 N N . SER A 1 102 ? -8.537 -3.614 3.980 1.00 93.69 102 SER A N 1
ATOM 795 C CA . SER A 1 102 ? -9.716 -2.747 3.996 1.00 93.69 102 SER A CA 1
ATOM 796 C C . SER A 1 102 ? -10.951 -3.469 4.522 1.00 93.69 102 SER A C 1
ATOM 798 O O . SER A 1 102 ? -11.706 -2.886 5.291 1.00 93.69 102 SER A O 1
ATOM 800 N N . PHE A 1 103 ? -11.141 -4.750 4.195 1.00 93.69 103 PHE A N 1
ATOM 801 C CA . PHE A 1 103 ? -12.228 -5.550 4.759 1.00 93.69 103 PHE A CA 1
ATOM 802 C C . PHE A 1 103 ? -12.164 -5.595 6.294 1.00 93.69 103 PHE A C 1
ATOM 804 O O . PHE A 1 103 ? -13.164 -5.337 6.972 1.00 93.69 103 PHE A O 1
ATOM 811 N N . PHE A 1 104 ? -10.979 -5.848 6.861 1.00 92.81 104 PHE A N 1
ATOM 812 C CA . PHE A 1 104 ? -10.803 -5.823 8.314 1.00 92.81 104 PHE A CA 1
ATOM 813 C C . PHE A 1 104 ? -10.959 -4.416 8.902 1.00 92.81 104 PHE A C 1
ATOM 815 O O . PHE A 1 104 ? -11.545 -4.283 9.977 1.00 92.81 104 PHE A O 1
ATOM 822 N N . ALA A 1 105 ? -10.496 -3.378 8.201 1.00 92.50 105 ALA A N 1
ATOM 823 C CA . ALA A 1 105 ? -10.631 -1.983 8.619 1.00 92.50 105 ALA A CA 1
ATOM 824 C C . ALA A 1 105 ? -12.100 -1.528 8.663 1.00 92.50 105 ALA A C 1
ATOM 826 O O . ALA A 1 105 ? -12.526 -0.885 9.621 1.00 92.50 105 ALA A O 1
ATOM 827 N N . LEU A 1 106 ? -12.907 -1.911 7.671 1.00 92.31 106 LEU A N 1
ATOM 828 C CA . LEU A 1 106 ? -14.343 -1.623 7.638 1.00 92.31 106 LEU A CA 1
ATOM 829 C C . LEU A 1 106 ? -15.081 -2.351 8.763 1.00 92.31 106 LEU A C 1
ATOM 831 O O . LEU A 1 106 ? -15.878 -1.746 9.482 1.00 92.31 106 LEU A O 1
ATOM 835 N N . HIS A 1 107 ? -14.776 -3.637 8.968 1.00 90.44 107 HIS A N 1
ATOM 836 C CA . HIS A 1 107 ? -15.339 -4.406 10.081 1.00 90.44 107 HIS A CA 1
ATOM 837 C C . HIS A 1 107 ? -14.958 -3.809 11.440 1.00 90.44 107 HIS A C 1
ATOM 839 O O . HIS A 1 107 ? -15.781 -3.786 12.359 1.00 90.44 107 HIS A O 1
ATOM 845 N N . ALA A 1 108 ? -13.732 -3.288 11.557 1.00 88.25 108 ALA A N 1
ATOM 846 C CA . ALA A 1 108 ? -13.266 -2.568 12.734 1.00 88.25 108 ALA A CA 1
ATOM 847 C C . ALA A 1 108 ? -14.066 -1.306 12.982 1.00 88.25 108 ALA A C 1
ATOM 849 O O . ALA A 1 108 ? -14.685 -1.183 14.039 1.00 88.25 108 ALA A O 1
ATOM 850 N N . SER A 1 109 ? -14.129 -0.431 11.989 1.00 88.75 109 SER A N 1
ATOM 851 C CA . SER A 1 109 ? -14.792 0.861 12.098 1.00 88.75 109 SER A CA 1
ATOM 852 C C . SER A 1 109 ? -16.271 0.705 12.479 1.00 88.75 109 SER A C 1
ATOM 854 O O . SER A 1 109 ? -16.755 1.365 13.400 1.00 88.75 109 SER A O 1
ATOM 856 N N . ILE A 1 110 ? -16.977 -0.271 11.889 1.00 87.50 110 ILE A N 1
ATOM 857 C CA . ILE A 1 110 ? -18.379 -0.570 12.230 1.00 87.50 110 ILE A CA 1
ATOM 858 C C . ILE A 1 110 ? -18.521 -1.078 13.672 1.00 87.50 110 ILE A C 1
ATOM 860 O O . ILE A 1 110 ? -19.461 -0.700 14.375 1.00 87.50 110 ILE A O 1
ATOM 864 N N . LYS A 1 111 ? -17.623 -1.956 14.135 1.00 85.00 111 LYS A N 1
ATOM 865 C CA . LYS A 1 111 ? -17.655 -2.453 15.520 1.00 85.00 111 LYS A CA 1
ATOM 866 C C . LYS A 1 111 ? -17.353 -1.356 16.531 1.00 85.00 111 LYS A C 1
ATOM 868 O O . LYS A 1 111 ? -18.032 -1.295 17.552 1.00 85.00 111 LYS A O 1
ATOM 873 N N . PHE A 1 112 ? -16.386 -0.495 16.235 1.00 82.31 112 PHE A N 1
ATOM 874 C CA . PHE A 1 112 ? -16.073 0.684 17.037 1.00 82.31 112 PHE A CA 1
ATOM 875 C C . PHE A 1 112 ? -17.278 1.618 17.157 1.00 82.31 112 PHE A C 1
ATOM 877 O O . PHE A 1 112 ? -17.650 2.008 18.263 1.00 82.31 112 PHE A O 1
ATOM 884 N N . LEU A 1 113 ? -17.950 1.899 16.038 1.00 82.88 113 LEU A N 1
ATOM 885 C CA . LEU A 1 113 ? -19.171 2.702 16.019 1.00 82.88 113 LEU A CA 1
ATOM 886 C C . LEU A 1 113 ? -20.277 2.084 16.892 1.00 82.88 113 LEU A C 1
ATOM 888 O O . LEU A 1 113 ? -20.909 2.779 17.685 1.00 82.88 113 LEU A O 1
ATOM 892 N N . LYS A 1 114 ? -20.490 0.765 16.796 1.00 81.19 114 LYS A N 1
ATOM 893 C CA . LYS A 1 114 ? -21.480 0.051 17.622 1.00 81.19 114 LYS A CA 1
ATOM 894 C C . LYS A 1 114 ? -21.131 0.077 19.113 1.00 81.19 114 LYS A C 1
ATOM 896 O O . LYS A 1 114 ? -22.036 0.250 19.925 1.00 81.19 114 LYS A O 1
ATOM 901 N N . ALA A 1 115 ? -19.850 -0.061 19.463 1.00 79.56 115 ALA A N 1
ATOM 902 C CA . ALA A 1 115 ? -19.363 -0.011 20.843 1.00 79.56 115 ALA A CA 1
ATOM 903 C C . ALA A 1 115 ? -19.709 1.315 21.527 1.00 79.56 115 ALA A C 1
ATOM 905 O O . ALA A 1 115 ? -20.236 1.329 22.638 1.00 79.56 115 ALA A O 1
ATOM 906 N N . LEU A 1 116 ? -19.448 2.422 20.827 1.00 75.75 116 LEU A N 1
ATOM 907 C CA . LEU A 1 116 ? -19.707 3.772 21.321 1.00 75.75 116 LEU A CA 1
ATOM 908 C C . LEU A 1 116 ? -21.207 4.047 21.487 1.00 75.75 116 LEU A C 1
ATOM 910 O O . LEU A 1 116 ? -21.605 4.672 22.465 1.00 75.75 116 LEU A O 1
ATOM 914 N N . LEU A 1 117 ? -22.038 3.559 20.560 1.00 76.69 117 LEU A N 1
ATOM 915 C CA . LEU A 1 117 ? -23.482 3.812 20.572 1.00 76.69 117 LEU A CA 1
ATOM 916 C C . LEU A 1 117 ? -24.255 2.942 21.573 1.00 76.69 117 LEU A C 1
ATOM 918 O O . LEU A 1 117 ? -25.209 3.424 22.175 1.00 76.69 117 LEU A O 1
ATOM 922 N N . LYS A 1 118 ? -23.886 1.664 21.740 1.00 72.94 118 LYS A N 1
ATOM 923 C CA . LYS A 1 118 ? -24.659 0.707 22.556 1.00 72.94 118 LYS A CA 1
ATOM 924 C C . LYS A 1 118 ? -24.097 0.438 23.954 1.00 72.94 118 LYS A C 1
ATOM 926 O O . LYS A 1 118 ? -24.755 -0.267 24.709 1.00 72.94 118 LYS A O 1
ATOM 931 N N . LYS A 1 119 ? -22.923 0.983 24.319 1.00 62.41 119 LYS A N 1
ATOM 932 C CA . LYS A 1 119 ? -22.221 0.671 25.587 1.00 62.41 119 LYS A CA 1
ATOM 933 C C . LYS A 1 119 ? -22.119 -0.843 25.858 1.00 62.41 119 LYS A C 1
ATOM 935 O O . LYS A 1 119 ? -22.141 -1.281 27.004 1.00 62.41 119 LYS A O 1
ATOM 940 N N . ASP A 1 120 ? -22.011 -1.648 24.804 1.00 61.50 120 ASP A N 1
ATOM 941 C CA . ASP A 1 120 ? -21.802 -3.085 24.955 1.00 61.50 120 ASP A CA 1
ATOM 942 C C . ASP A 1 120 ? -20.384 -3.342 25.480 1.00 61.50 120 ASP A C 1
ATOM 944 O O . ASP A 1 120 ? -19.418 -2.740 25.001 1.00 61.50 120 ASP A O 1
ATOM 948 N N . ASN A 1 121 ? -20.253 -4.286 26.419 1.00 58.50 121 ASN A N 1
ATOM 949 C CA . ASN A 1 121 ? -18.973 -4.842 26.868 1.00 58.50 121 ASN A CA 1
ATOM 950 C C . ASN A 1 121 ? -18.354 -5.679 25.739 1.00 58.50 121 ASN A C 1
ATOM 952 O O . ASN A 1 121 ? -18.310 -6.908 25.771 1.00 58.50 121 ASN A O 1
ATOM 956 N N . LEU A 1 122 ? -17.922 -5.010 24.676 1.00 60.62 122 LEU A N 1
ATOM 957 C CA . LEU A 1 122 ? -17.231 -5.652 23.578 1.00 60.62 122 LEU A CA 1
ATOM 958 C C . LEU A 1 122 ? -15.847 -6.072 24.060 1.00 60.62 122 LEU A C 1
ATOM 960 O O . LEU A 1 122 ? -15.102 -5.275 24.628 1.00 60.62 122 LEU A O 1
ATOM 964 N N . ASN A 1 123 ? -15.482 -7.319 23.755 1.00 69.38 123 ASN A N 1
ATOM 965 C CA . ASN A 1 123 ? -14.121 -7.839 23.881 1.00 69.38 123 ASN A CA 1
ATOM 966 C C . ASN A 1 123 ? -13.194 -7.134 22.875 1.00 69.38 123 ASN A C 1
ATOM 968 O O . ASN A 1 123 ? -12.740 -7.705 21.878 1.00 69.38 123 ASN A O 1
ATOM 972 N N . PHE A 1 124 ? -12.940 -5.856 23.139 1.00 69.62 124 PHE A N 1
ATOM 973 C CA . PHE A 1 124 ? -12.179 -4.926 22.319 1.00 69.62 124 PHE A CA 1
ATOM 974 C C . PHE A 1 124 ? -10.781 -5.470 22.028 1.00 69.62 124 PHE A C 1
ATOM 976 O O . PHE A 1 124 ? -10.310 -5.433 20.894 1.00 69.62 124 PHE A O 1
ATOM 983 N N . LYS A 1 125 ? -10.175 -6.105 23.037 1.00 73.75 125 LYS A N 1
ATOM 984 C CA . LYS A 1 125 ? -8.867 -6.760 22.959 1.00 73.75 125 LYS A CA 1
ATOM 985 C C . LYS A 1 125 ? -8.820 -7.858 21.891 1.00 73.75 125 LYS A C 1
ATOM 987 O O . LYS A 1 125 ? -7.887 -7.902 21.095 1.00 73.75 125 LYS A O 1
ATOM 992 N N . THR A 1 126 ? -9.833 -8.722 21.830 1.00 78.06 126 THR A N 1
ATOM 993 C CA . THR A 1 126 ? -9.866 -9.853 20.888 1.00 78.06 126 THR A CA 1
ATOM 994 C C . THR A 1 126 ? -10.067 -9.384 19.453 1.00 78.06 126 THR A C 1
ATOM 996 O O . THR A 1 126 ? -9.478 -9.936 18.526 1.00 78.06 126 THR A O 1
ATOM 999 N N . PHE A 1 127 ? -10.904 -8.366 19.251 1.00 80.25 127 PHE A N 1
ATOM 1000 C CA . PHE A 1 127 ? -11.147 -7.829 17.920 1.00 80.25 127 PHE A CA 1
ATOM 1001 C C . PHE A 1 127 ? -9.953 -7.013 17.398 1.00 80.25 127 PHE A C 1
ATOM 1003 O O . PHE A 1 127 ? -9.495 -7.260 16.282 1.00 80.25 127 PHE A O 1
ATOM 1010 N N . LEU A 1 128 ? -9.413 -6.104 18.215 1.00 84.44 128 LEU A N 1
ATOM 1011 C CA . LEU A 1 128 ? -8.261 -5.286 17.843 1.00 84.44 128 LEU A CA 1
ATOM 1012 C C . LEU A 1 128 ? -7.017 -6.149 17.589 1.00 84.44 128 LEU A C 1
ATOM 1014 O O . LEU A 1 128 ? -6.277 -5.881 16.649 1.00 84.44 128 LEU A O 1
ATOM 1018 N N . GLY A 1 129 ? -6.836 -7.239 18.346 1.00 87.19 129 GLY A N 1
ATOM 1019 C CA . GLY A 1 129 ? -5.763 -8.207 18.103 1.00 87.19 129 GLY A CA 1
ATOM 1020 C C . GLY A 1 129 ? -5.851 -8.878 16.727 1.00 87.19 129 GLY A C 1
ATOM 1021 O O . GLY A 1 129 ? -4.844 -8.980 16.032 1.00 87.19 129 GLY A O 1
ATOM 1022 N N . LYS A 1 130 ? -7.055 -9.272 16.283 1.00 88.94 130 LYS A N 1
ATOM 1023 C CA . LYS A 1 130 ? -7.260 -9.823 14.928 1.00 88.94 130 LYS A CA 1
ATOM 1024 C C . LYS A 1 130 ? -6.968 -8.789 13.842 1.00 88.94 130 LYS A C 1
ATOM 1026 O O . LYS A 1 130 ? -6.387 -9.135 12.819 1.00 88.94 130 LYS A O 1
ATOM 1031 N N . TYR A 1 131 ? -7.355 -7.535 14.070 1.00 91.88 131 TYR A N 1
ATOM 1032 C CA . TYR A 1 131 ? -7.088 -6.453 13.128 1.00 91.88 131 TYR A CA 1
ATOM 1033 C C . TYR A 1 131 ? -5.591 -6.140 13.011 1.00 91.88 131 TYR A C 1
ATOM 1035 O O . TYR A 1 131 ? -5.066 -6.037 11.906 1.00 91.88 131 TYR A O 1
ATOM 1043 N N . LEU A 1 132 ? -4.890 -6.074 14.143 1.00 93.06 132 LEU A N 1
ATOM 1044 C CA . LEU A 1 132 ? -3.444 -5.877 14.192 1.00 93.06 132 LEU A CA 1
ATOM 1045 C C . LEU A 1 132 ? -2.692 -7.027 13.504 1.00 93.06 132 LEU A C 1
ATOM 1047 O O . LEU A 1 132 ? -1.748 -6.790 12.756 1.00 93.06 132 LEU A O 1
ATOM 1051 N N . LEU A 1 133 ? -3.149 -8.268 13.685 1.00 93.75 133 LEU A N 1
ATOM 1052 C CA . LEU A 1 133 ? -2.590 -9.429 12.993 1.00 93.75 133 LEU A CA 1
ATOM 1053 C C . LEU A 1 133 ? -2.790 -9.330 11.471 1.00 93.75 133 LEU A C 1
ATOM 1055 O O . LEU A 1 133 ? -1.839 -9.538 10.720 1.00 93.75 133 LEU A O 1
ATOM 1059 N N . ALA A 1 134 ? -3.988 -8.957 11.006 1.00 94.06 134 ALA A N 1
ATOM 1060 C CA . ALA A 1 134 ? -4.251 -8.744 9.580 1.00 94.06 134 ALA A CA 1
ATOM 1061 C C . ALA A 1 134 ? -3.362 -7.636 8.984 1.00 94.06 134 ALA A C 1
ATOM 1063 O O . ALA A 1 134 ? -2.877 -7.770 7.859 1.00 94.06 134 ALA A O 1
ATOM 1064 N N . PHE A 1 135 ? -3.100 -6.572 9.746 1.00 94.69 135 PHE A N 1
ATOM 1065 C CA . PHE A 1 135 ? -2.185 -5.501 9.356 1.00 94.69 135 PHE A CA 1
ATOM 1066 C C . PHE A 1 135 ? -0.739 -5.990 9.206 1.00 94.69 135 PHE A C 1
ATOM 1068 O O . PHE A 1 135 ? -0.118 -5.735 8.176 1.00 94.69 135 PHE A O 1
ATOM 1075 N N . ILE A 1 136 ? -0.227 -6.760 10.172 1.00 95.12 136 ILE A N 1
ATOM 1076 C CA . ILE A 1 136 ? 1.127 -7.336 10.109 1.00 95.12 136 ILE A CA 1
ATOM 1077 C C . ILE A 1 136 ? 1.270 -8.270 8.900 1.00 95.12 136 ILE A C 1
ATOM 1079 O O . ILE A 1 136 ? 2.241 -8.160 8.155 1.00 95.12 136 ILE A O 1
ATOM 1083 N N . ILE A 1 137 ? 0.286 -9.145 8.658 1.00 95.56 137 ILE A N 1
ATOM 1084 C CA . ILE A 1 137 ? 0.277 -10.016 7.471 1.00 95.56 137 ILE A CA 1
ATOM 1085 C C . ILE A 1 137 ? 0.309 -9.179 6.188 1.00 95.56 137 ILE A C 1
ATOM 1087 O O . ILE A 1 137 ? 1.077 -9.477 5.276 1.00 95.56 137 ILE A O 1
ATOM 1091 N N . SER A 1 138 ? -0.488 -8.110 6.127 1.00 94.69 138 SER A N 1
ATOM 1092 C CA . SER A 1 138 ? -0.549 -7.233 4.953 1.00 94.69 138 SER A CA 1
ATOM 1093 C C . SER A 1 138 ? 0.788 -6.536 4.687 1.00 94.69 138 SER A C 1
ATOM 1095 O O . SER A 1 138 ? 1.198 -6.449 3.534 1.00 94.69 138 SER A O 1
ATOM 1097 N N . ILE A 1 139 ? 1.499 -6.098 5.734 1.00 94.38 139 ILE A N 1
ATOM 1098 C CA . ILE A 1 139 ? 2.850 -5.528 5.611 1.00 94.38 139 ILE A CA 1
ATOM 1099 C C . ILE A 1 139 ? 3.816 -6.553 5.018 1.00 94.38 139 ILE A C 1
ATOM 1101 O O . ILE A 1 139 ? 4.525 -6.236 4.066 1.00 94.38 139 ILE A O 1
ATOM 1105 N N . ILE A 1 140 ? 3.835 -7.777 5.553 1.00 94.25 140 ILE A N 1
ATOM 1106 C CA . ILE A 1 140 ? 4.741 -8.832 5.080 1.00 94.25 140 ILE A CA 1
ATOM 1107 C C . ILE A 1 140 ? 4.488 -9.119 3.596 1.00 94.25 140 ILE A C 1
ATOM 1109 O O . ILE A 1 140 ? 5.429 -9.151 2.803 1.00 94.25 140 ILE A O 1
ATOM 1113 N N . LEU A 1 141 ? 3.219 -9.264 3.204 1.00 93.88 141 LEU A N 1
ATOM 1114 C CA . LEU A 1 141 ? 2.845 -9.499 1.810 1.00 93.88 141 LEU A CA 1
ATOM 1115 C C . LEU A 1 141 ? 3.252 -8.334 0.897 1.00 93.88 141 LEU A C 1
ATOM 1117 O O . LEU A 1 141 ? 3.742 -8.572 -0.207 1.00 93.88 141 LEU A O 1
ATOM 1121 N N . ILE A 1 142 ? 3.105 -7.083 1.346 1.00 92.75 142 ILE A N 1
ATOM 1122 C CA . ILE A 1 142 ? 3.519 -5.913 0.561 1.00 92.75 142 ILE A CA 1
ATOM 1123 C C . ILE A 1 142 ? 5.032 -5.839 0.401 1.00 92.75 142 ILE A C 1
ATOM 1125 O O . ILE A 1 142 ? 5.489 -5.548 -0.697 1.00 92.75 142 ILE A O 1
ATOM 1129 N N . ILE A 1 143 ? 5.812 -6.172 1.431 1.00 91.12 143 ILE A N 1
ATOM 1130 C CA . ILE A 1 143 ? 7.276 -6.198 1.322 1.00 91.12 143 ILE A CA 1
ATOM 1131 C C . ILE A 1 143 ? 7.706 -7.207 0.254 1.00 91.12 143 ILE A C 1
ATOM 1133 O O . ILE A 1 143 ? 8.499 -6.864 -0.620 1.00 91.12 143 ILE A O 1
ATOM 1137 N N . VAL A 1 144 ? 7.136 -8.418 0.270 1.00 90.69 144 VAL A N 1
ATOM 1138 C CA . VAL A 1 144 ? 7.396 -9.434 -0.765 1.00 90.69 144 VAL A CA 1
ATOM 1139 C C . VAL A 1 144 ? 7.006 -8.909 -2.147 1.00 90.69 144 VAL A C 1
ATOM 1141 O O . VAL A 1 144 ? 7.761 -9.054 -3.104 1.00 90.69 144 VAL A O 1
ATOM 1144 N N . THR A 1 145 ? 5.857 -8.244 -2.247 1.00 88.69 145 THR A N 1
ATOM 1145 C CA . THR A 1 145 ? 5.353 -7.689 -3.509 1.00 88.69 145 THR A CA 1
ATOM 1146 C C . THR A 1 145 ? 6.263 -6.574 -4.041 1.00 88.69 145 THR A C 1
ATOM 1148 O O . THR A 1 145 ? 6.564 -6.570 -5.227 1.00 88.69 145 THR A O 1
ATOM 1151 N N . CYS A 1 146 ? 6.795 -5.700 -3.182 1.00 87.19 146 CYS A N 1
ATOM 1152 C CA . CYS A 1 146 ? 7.774 -4.672 -3.555 1.00 87.19 146 CYS A CA 1
ATOM 1153 C C . CYS A 1 146 ? 9.113 -5.263 -4.012 1.00 87.19 146 CYS A C 1
ATOM 1155 O O . CYS A 1 146 ? 9.764 -4.699 -4.885 1.00 87.19 146 CYS A O 1
ATOM 1157 N N . MET A 1 147 ? 9.542 -6.406 -3.462 1.00 85.19 147 MET A N 1
ATOM 1158 C CA . MET A 1 147 ? 10.713 -7.111 -4.000 1.00 85.19 147 MET A CA 1
ATOM 1159 C C . MET A 1 147 ? 10.425 -7.631 -5.413 1.00 85.19 147 MET A C 1
ATOM 1161 O O . MET A 1 147 ? 11.255 -7.493 -6.307 1.00 85.19 147 MET A O 1
ATOM 1165 N N . LEU A 1 148 ? 9.239 -8.197 -5.649 1.00 85.19 148 LEU A N 1
ATOM 1166 C CA . LEU A 1 148 ? 8.849 -8.606 -7.000 1.00 85.19 148 LEU A CA 1
ATOM 1167 C C . LEU A 1 148 ? 8.778 -7.398 -7.946 1.00 85.19 148 LEU A C 1
ATOM 1169 O O . LEU A 1 148 ? 9.215 -7.501 -9.087 1.00 85.19 148 LEU A O 1
ATOM 1173 N N . ASP A 1 149 ? 8.308 -6.243 -7.481 1.00 81.69 149 ASP A N 1
ATOM 1174 C CA . ASP A 1 149 ? 8.201 -5.062 -8.337 1.00 81.69 149 ASP A CA 1
ATOM 1175 C C . ASP A 1 149 ? 9.566 -4.479 -8.710 1.00 81.69 149 ASP A C 1
ATOM 1177 O O . ASP A 1 149 ? 9.875 -4.314 -9.886 1.00 81.69 149 ASP A O 1
ATOM 1181 N N . ALA A 1 150 ? 10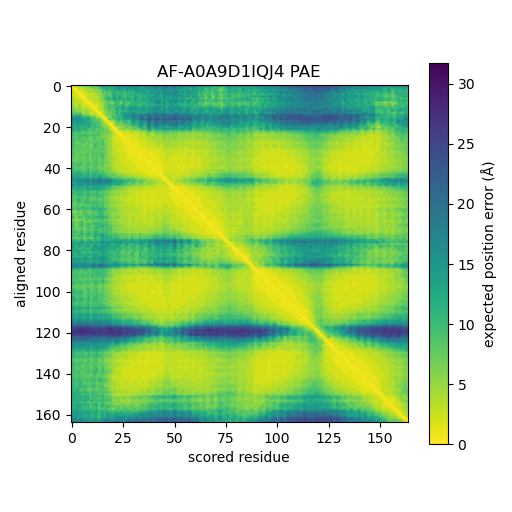.444 -4.275 -7.727 1.00 82.69 150 ALA A N 1
ATOM 1182 C CA . ALA A 1 150 ? 11.742 -3.641 -7.945 1.00 82.69 150 ALA A CA 1
ATOM 1183 C C . ALA A 1 150 ? 12.716 -4.474 -8.802 1.00 82.69 150 ALA A C 1
ATOM 1185 O O . ALA A 1 150 ? 13.644 -3.919 -9.397 1.00 82.69 150 ALA A O 1
ATOM 1186 N N . TYR A 1 151 ? 12.536 -5.800 -8.855 1.00 77.06 151 TYR A N 1
ATOM 1187 C CA . TYR A 1 151 ? 13.453 -6.709 -9.552 1.00 77.06 151 TYR A CA 1
ATOM 1188 C C . TYR A 1 151 ? 12.821 -7.435 -10.743 1.00 77.06 151 TYR A C 1
ATOM 1190 O O . TYR A 1 151 ? 13.482 -7.609 -11.766 1.00 77.06 151 TYR A O 1
ATOM 1198 N N . LEU A 1 152 ? 11.568 -7.876 -10.629 1.00 76.94 152 LEU A N 1
ATOM 1199 C CA . LEU A 1 152 ? 10.918 -8.766 -11.595 1.00 76.94 152 LEU A CA 1
ATOM 1200 C C . LEU A 1 152 ? 10.161 -7.965 -12.664 1.00 76.94 152 LEU A C 1
ATOM 1202 O O . LEU A 1 152 ? 10.339 -8.221 -13.855 1.00 76.94 152 LEU A O 1
ATOM 1206 N N . THR A 1 153 ? 9.405 -6.939 -12.268 1.00 76.69 153 THR A N 1
ATOM 1207 C CA . THR A 1 153 ? 8.667 -6.056 -13.189 1.00 76.69 153 THR A CA 1
ATOM 1208 C C . THR A 1 153 ? 9.553 -5.368 -14.245 1.00 76.69 153 THR A C 1
ATOM 1210 O O . THR A 1 153 ? 9.256 -5.502 -15.437 1.00 76.69 153 THR A O 1
ATOM 1213 N N . PRO A 1 154 ? 10.667 -4.684 -13.905 1.00 73.50 154 PRO A N 1
ATOM 1214 C CA . PRO A 1 154 ? 11.522 -4.042 -14.908 1.00 73.50 154 PRO A CA 1
ATOM 1215 C C . PRO A 1 154 ? 12.198 -5.056 -15.839 1.00 73.50 154 PRO A C 1
ATOM 1217 O O . PRO A 1 154 ? 12.442 -4.760 -17.009 1.00 73.50 154 PRO A O 1
ATOM 1220 N N . LEU A 1 155 ? 12.462 -6.271 -15.354 1.00 71.31 155 LEU A N 1
ATOM 1221 C CA . LEU A 1 155 ? 13.089 -7.343 -16.127 1.00 71.31 155 LEU A CA 1
ATOM 1222 C C . LEU A 1 155 ? 12.108 -7.930 -17.157 1.00 71.31 155 LEU A C 1
ATOM 1224 O O . LEU A 1 155 ? 12.472 -8.114 -18.320 1.00 71.31 155 LEU A O 1
ATOM 1228 N N . LEU A 1 156 ? 10.842 -8.114 -16.767 1.00 71.56 156 LEU A N 1
ATOM 1229 C CA . LEU A 1 156 ? 9.747 -8.494 -17.667 1.00 71.56 156 LEU A CA 1
ATOM 1230 C C . LEU A 1 156 ? 9.477 -7.414 -18.727 1.00 71.56 156 LEU A C 1
ATOM 1232 O O . LEU A 1 156 ? 9.353 -7.717 -19.915 1.00 71.56 156 LEU A O 1
ATOM 1236 N N . LEU A 1 157 ? 9.455 -6.139 -18.330 1.00 71.19 157 LEU A N 1
ATOM 1237 C CA . LEU A 1 157 ? 9.275 -5.021 -19.260 1.00 71.19 157 LEU A CA 1
ATOM 1238 C C . LEU A 1 157 ? 10.453 -4.856 -20.231 1.00 71.19 157 LEU A C 1
ATOM 1240 O O . LEU A 1 157 ? 10.258 -4.479 -21.391 1.00 71.19 157 LEU A O 1
ATOM 1244 N N . LYS A 1 158 ? 11.680 -5.167 -19.801 1.00 67.75 158 LYS A N 1
ATOM 1245 C CA . LYS A 1 158 ? 12.857 -5.161 -20.679 1.00 67.75 158 LYS A CA 1
ATOM 1246 C C . LYS A 1 158 ? 12.751 -6.222 -21.777 1.00 67.75 158 LYS A C 1
ATOM 1248 O O . LYS A 1 158 ? 13.077 -5.920 -22.923 1.00 67.75 158 LYS A O 1
ATOM 1253 N N . LEU A 1 159 ? 12.252 -7.421 -21.460 1.00 65.81 159 LEU A N 1
ATOM 1254 C CA . LEU A 1 159 ? 11.972 -8.465 -22.457 1.00 65.81 159 LEU A CA 1
ATOM 1255 C C . LEU A 1 159 ? 10.907 -8.011 -23.464 1.00 65.81 159 LEU A C 1
ATOM 1257 O O . LEU A 1 159 ? 11.068 -8.204 -24.665 1.00 65.81 159 LEU A O 1
ATOM 1261 N N . PHE A 1 160 ? 9.861 -7.329 -22.994 1.00 64.94 160 PHE A N 1
ATOM 1262 C CA . PHE A 1 160 ? 8.837 -6.756 -23.868 1.00 64.94 160 PHE A CA 1
ATOM 1263 C C . PHE A 1 160 ? 9.382 -5.652 -24.790 1.00 64.94 160 PHE A C 1
ATOM 1265 O O . PHE A 1 160 ? 9.022 -5.582 -25.963 1.00 64.94 160 PHE A O 1
ATOM 1272 N N . THR A 1 161 ? 10.317 -4.834 -24.302 1.00 62.72 161 THR A N 1
ATOM 1273 C CA . THR A 1 161 ? 10.975 -3.787 -25.107 1.00 62.72 161 THR A CA 1
ATOM 1274 C C . THR A 1 161 ? 11.829 -4.365 -26.248 1.00 62.72 161 THR A C 1
ATOM 1276 O O . THR A 1 161 ? 12.117 -3.654 -27.203 1.00 62.72 161 THR A O 1
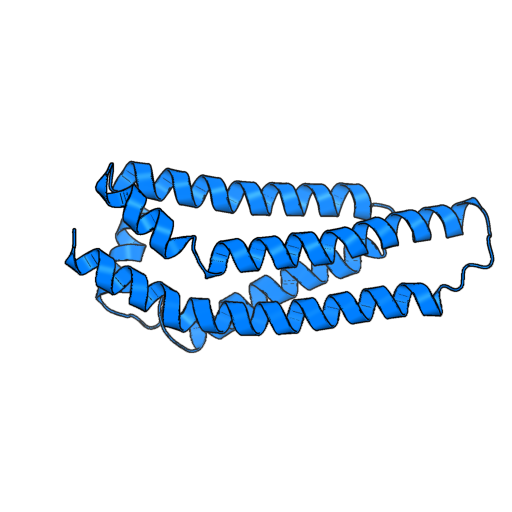ATOM 1279 N N . PHE A 1 162 ? 12.231 -5.639 -26.180 1.00 60.47 162 PHE A N 1
ATOM 1280 C CA . PHE A 1 162 ? 12.899 -6.339 -27.287 1.00 60.47 162 PHE A CA 1
ATOM 1281 C C . PHE A 1 162 ? 11.929 -6.842 -28.372 1.00 60.47 162 PHE A C 1
ATOM 1283 O O . PHE A 1 162 ? 12.373 -7.150 -29.474 1.00 60.47 162 PHE A O 1
ATOM 1290 N N . ILE A 1 163 ? 10.632 -6.948 -28.065 1.00 57.16 163 ILE A N 1
ATOM 1291 C CA . ILE A 1 163 ? 9.582 -7.463 -28.965 1.00 57.16 163 ILE A CA 1
ATOM 1292 C C . ILE A 1 163 ? 8.900 -6.333 -29.763 1.00 57.16 163 ILE A C 1
ATOM 1294 O O . ILE A 1 163 ? 8.330 -6.580 -30.831 1.00 57.16 163 ILE A O 1
ATOM 1298 N N . ILE A 1 164 ? 8.925 -5.097 -29.251 1.00 53.38 164 ILE A N 1
ATOM 1299 C CA . ILE A 1 164 ? 8.370 -3.907 -29.922 1.00 53.38 164 ILE A CA 1
ATOM 1300 C C . ILE A 1 164 ? 9.323 -3.360 -30.971 1.00 53.38 164 ILE A C 1
ATOM 1302 O O . ILE A 1 164 ? 8.779 -3.098 -32.075 1.00 53.38 164 ILE A O 1
#

Radius of gyration: 19.02 Å; Cα contacts (8 Å, |Δi|>4): 158; chains: 1; bounding box: 44×25×57 Å

Mean predicted aligned error: 7.72 Å

Solvent-accessible surface area (backbone atoms only — not comparable to full-atom values): 8557 Å² total; per-residue (Å²): 104,76,72,52,55,50,53,52,51,56,56,39,40,72,66,60,36,64,83,54,31,45,71,61,36,28,52,53,49,36,52,53,53,48,52,52,51,48,51,45,53,58,31,11,73,30,77,66,13,48,64,55,46,52,53,52,51,51,51,55,52,48,54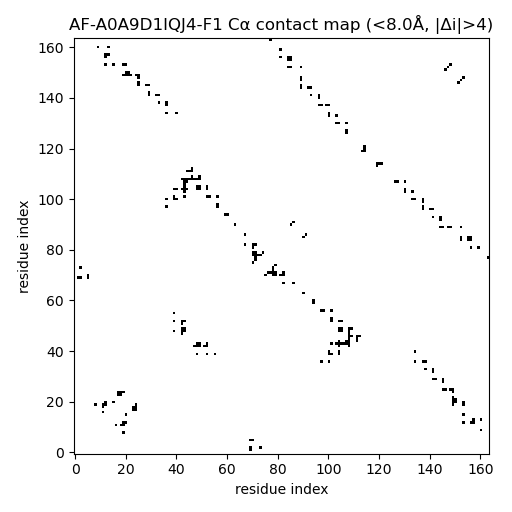,51,53,51,53,47,50,53,38,29,71,74,45,46,81,65,14,52,59,52,37,47,59,57,41,63,61,44,56,52,53,52,52,51,45,53,52,54,47,44,53,50,22,40,55,39,9,54,50,49,48,48,37,73,73,66,72,53,92,65,67,57,69,64,55,51,50,53,44,53,50,47,48,55,53,42,48,54,53,46,48,56,41,26,52,44,41,24,57,46,44,41,53,54,51,40,57,48,65,73,74,110

Secondary structure (DSSP, 8-state):
-HHHHHHHHHHHHHHT-TTTSSHHHHHHHHHHHHHHHHHHHHHHHSTTHHHHHHHHHHHHHHHHHHHHHHHHHHHHHHHHHHHHHHIIIIIHHHHHHHHHHHHHHHHHHHHHHHHHHH-----HHHHHHHHHHHHHHHHHHHHHHHHHHHHTHHHHHHHHHTT-